Protein 4BOE (pdb70)

GO terms:
  GO:0005576 extracellular region (C, EXP)

Structure (mmCIF, N/CA/C/O backbone):
data_4BOE
#
_entry.id   4BOE
#
_cell.length_a   84.330
_cell.length_b   84.330
_cell.length_c   90.520
_cell.angle_alpha   90.00
_cell.angle_beta   90.00
_cell.angle_gamma   90.00
#
_symmetry.space_group_name_H-M   'P 41 21 2'
#
loop_
_entity.id
_entity.type
_entity.pdbx_description
1 polymer JAPANIN
2 branched alpha-D-mannopyranose-(1-4)-2-acetamido-2-deoxy-beta-D-glucopyranose-(1-4)-[alpha-L-fucopyranose-(1-6)]2-acetamido-2-deoxy-beta-D-glucopyranose
3 non-polymer CHOLESTEROL
4 non-polymer (4S)-2-METHYL-2,4-PENTANEDIOL
5 non-polymer IMIDAZOLE
6 non-polymer 2-acetamido-2-deoxy-beta-D-glucopyranose
7 water water
#
loop_
_atom_site.group_PDB
_atom_site.id
_atom_site.type_symbol
_atom_site.label_atom_id
_atom_site.label_alt_id
_atom_site.label_comp_id
_atom_site.label_asym_id
_atom_site.label_entity_id
_atom_site.label_seq_id
_atom_site.pdbx_PDB_ins_code
_atom_site.Cartn_x
_atom_site.Cartn_y
_atom_site.Cartn_z
_atom_site.occupancy
_atom_site.B_iso_or_equiv
_atom_site.auth_seq_id
_atom_site.auth_comp_id
_atom_site.auth_asym_id
_atom_site.auth_atom_id
_atom_site.pdbx_PDB_model_num
ATOM 1 N N . THR A 1 1 ? 10.334 23.995 -12.638 1.00 44.81 1 THR A N 1
ATOM 2 C CA . THR A 1 1 ? 10.963 23.678 -11.355 1.00 45.34 1 THR A CA 1
ATOM 3 C C . THR A 1 1 ? 10.248 24.395 -10.179 1.00 45.35 1 THR A C 1
ATOM 4 O O . THR A 1 1 ? 9.526 25.369 -10.410 1.00 41.40 1 THR A O 1
ATOM 17 N N . PRO A 1 2 ? 10.455 23.929 -8.925 1.00 42.86 2 PRO A N 1
ATOM 18 C CA . PRO A 1 2 ? 9.841 24.572 -7.754 1.00 42.99 2 PRO A CA 1
ATOM 19 C C . PRO A 1 2 ? 10.173 26.036 -7.613 1.00 46.40 2 PRO A C 1
ATOM 20 O O . PRO A 1 2 ? 11.220 26.504 -8.080 1.00 44.63 2 PRO A O 1
ATOM 31 N N . SER A 1 3 ? 9.263 26.767 -6.971 1.00 43.96 3 SER A N 1
ATOM 32 C CA . SER A 1 3 ? 9.425 28.210 -6.762 1.00 43.84 3 SER A CA 1
ATOM 33 C C . SER A 1 3 ? 10.244 28.450 -5.451 1.00 46.46 3 SER A C 1
ATOM 34 O O . SER A 1 3 ? 9.975 27.775 -4.466 1.00 44.70 3 SER A O 1
ATOM 42 N N . MET A 1 4 ? 11.266 29.364 -5.472 1.00 42.39 4 MET A N 1
ATOM 43 C CA . MET A 1 4 ? 12.125 29.647 -4.306 1.00 41.12 4 MET A CA 1
ATOM 44 C C . MET A 1 4 ? 11.303 30.387 -3.214 1.00 41.69 4 MET A C 1
ATOM 45 O O . MET A 1 4 ? 10.859 31.508 -3.451 1.00 42.50 4 MET A O 1
ATOM 59 N N . PRO A 1 5 ? 11.080 29.764 -2.032 1.00 34.97 5 PRO A N 1
ATOM 60 C CA . PRO A 1 5 ? 10.203 30.356 -1.010 1.00 34.25 5 PRO A CA 1
ATOM 61 C C . PRO A 1 5 ? 10.563 31.753 -0.428 1.00 35.43 5 PRO A C 1
ATOM 62 O O . PRO A 1 5 ? 9.635 32.501 -0.057 1.00 33.48 5 PRO A O 1
ATOM 73 N N . ALA A 1 6 ? 11.867 32.063 -0.295 1.00 29.94 6 ALA A N 1
ATOM 74 C CA . ALA A 1 6 ? 12.354 33.335 0.249 1.00 29.74 6 ALA A CA 1
ATOM 75 C C . ALA A 1 6 ? 11.832 34.573 -0.487 1.00 34.92 6 ALA A C 1
ATOM 76 O O . ALA A 1 6 ? 11.514 35.577 0.149 1.00 32.97 6 ALA A O 1
ATOM 83 N N . ILE A 1 7 ? 11.698 34.487 -1.825 1.00 32.24 7 ILE A N 1
ATOM 84 C CA . ILE A 1 7 ? 11.207 35.596 -2.673 1.00 31.58 7 ILE A CA 1
ATOM 85 C C . ILE A 1 7 ? 9.771 35.392 -3.132 1.00 36.95 7 ILE A C 1
ATOM 86 O O . ILE A 1 7 ? 9.254 36.181 -3.920 1.00 39.62 7 ILE A O 1
ATOM 102 N N . ASN A 1 8 ? 9.093 34.408 -2.546 1.00 32.67 8 ASN A N 1
ATOM 103 C CA . ASN A 1 8 ? 7.724 34.077 -2.819 1.00 31.97 8 ASN A CA 1
ATOM 104 C C . ASN A 1 8 ? 6.839 34.722 -1.755 1.00 35.39 8 ASN A C 1
ATOM 105 O O . ASN A 1 8 ? 7.333 35.235 -0.745 1.00 34.64 8 ASN A O 1
ATOM 116 N N . THR A 1 9 ? 5.536 34.707 -2.000 1.00 32.21 9 THR A N 1
ATOM 117 C CA . THR A 1 9 ? 4.535 35.415 -1.207 1.00 31.49 9 THR A CA 1
ATOM 118 C C . THR A 1 9 ? 3.907 34.646 -0.060 1.00 33.57 9 THR A C 1
ATOM 119 O O . THR A 1 9 ? 3.079 35.217 0.663 1.00 32.85 9 THR A O 1
ATOM 130 N N . GLN A 1 10 ? 4.308 33.404 0.169 1.00 31.14 10 GLN A N 1
ATOM 131 C CA . GLN A 1 10 ? 3.767 32.642 1.307 1.00 30.74 10 GLN A CA 1
ATOM 132 C C . GLN A 1 10 ? 4.571 32.911 2.574 1.00 32.08 10 GLN A C 1
ATOM 133 O O . GLN A 1 10 ? 5.774 33.129 2.521 1.00 30.88 10 GLN A O 1
ATOM 147 N N . THR A 1 11 ? 3.897 32.890 3.710 1.00 28.81 11 THR A N 1
ATOM 148 C CA . THR A 1 11 ? 4.533 33.076 5.010 1.00 28.21 11 THR A CA 1
ATOM 149 C C . THR A 1 11 ? 5.385 31.861 5.316 1.00 31.21 11 THR A C 1
ATOM 150 O O . THR A 1 11 ? 4.950 30.740 5.063 1.00 30.29 11 THR A O 1
ATOM 161 N N . LEU A 1 12 ? 6.583 32.083 5.874 1.00 28.60 12 LEU A N 1
ATOM 162 C CA . LEU A 1 12 ? 7.500 31.016 6.259 1.00 27.96 12 LEU A CA 1
ATOM 163 C C . LEU A 1 12 ? 7.641 30.986 7.771 1.00 31.02 12 LEU A C 1
ATOM 164 O O . LEU A 1 12 ? 7.764 32.025 8.391 1.00 30.77 12 LEU A O 1
ATOM 180 N N . TYR A 1 13 ? 7.675 29.784 8.348 1.00 27.47 13 TYR A N 1
ATOM 181 C CA . TYR A 1 13 ? 7.765 29.549 9.772 1.00 26.62 13 TYR A CA 1
ATOM 182 C C . TYR A 1 13 ? 9.037 28.817 10.100 1.00 30.03 13 TYR A C 1
ATOM 183 O O . TYR A 1 13 ? 9.360 27.832 9.433 1.00 26.58 13 TYR A O 1
ATOM 201 N N . LEU A 1 14 ? 9.726 29.261 11.178 1.00 27.49 14 LEU A N 1
ATOM 202 C CA . LEU A 1 14 ? 10.954 28.627 11.635 1.00 27.64 14 LEU A CA 1
ATOM 203 C C . LEU A 1 14 ? 10.602 27.286 12.271 1.00 28.60 14 LEU A C 1
ATOM 204 O O . LEU A 1 14 ? 9.809 27.226 13.205 1.00 26.86 14 LEU A O 1
ATOM 220 N N . ALA A 1 15 ? 11.079 26.211 11.672 1.00 26.15 15 ALA A N 1
ATOM 221 C CA . ALA A 1 15 ? 10.761 24.852 12.134 1.00 26.85 15 ALA A CA 1
ATOM 222 C C . ALA A 1 15 ? 11.942 24.193 12.838 1.00 30.07 15 ALA A C 1
ATOM 223 O O . ALA A 1 15 ? 11.759 23.219 13.548 1.00 30.19 15 ALA A O 1
ATOM 230 N N . GLY A 1 16 ? 13.149 24.695 12.640 1.00 29.36 16 GLY A N 1
ATOM 231 C CA . GLY A 1 16 ? 14.318 24.089 13.255 1.00 29.30 16 GLY A CA 1
ATOM 232 C C . GLY A 1 16 ? 15.507 25.000 13.105 1.00 31.52 16 GLY A C 1
ATOM 233 O O . GLY A 1 16 ? 15.538 25.787 12.176 1.00 29.43 16 GLY A O 1
ATOM 237 N N . HIS A 1 17 ? 16.474 24.902 14.026 1.00 28.22 17 HIS A N 1
ATOM 238 C CA . HIS A 1 17 ? 17.705 25.675 13.969 1.00 28.99 17 HIS A CA 1
ATOM 239 C C . HIS A 1 17 ? 18.808 25.014 14.778 1.00 32.82 17 HIS A C 1
ATOM 240 O O . HIS A 1 17 ? 18.531 24.135 15.578 1.00 33.27 17 HIS A O 1
ATOM 254 N N . SER A 1 18 ? 20.044 25.461 14.589 1.00 29.76 18 SER A N 1
ATOM 255 C CA . SER A 1 18 ? 21.205 24.993 15.373 1.00 31.12 18 SER A CA 1
ATOM 256 C C . SER A 1 18 ? 21.104 25.619 16.772 1.00 36.41 18 SER A C 1
ATOM 257 O O . SER A 1 18 ? 20.736 26.789 16.858 1.00 34.60 18 SER A O 1
ATOM 265 N N . SER A 1 19 ? 21.350 24.847 17.849 1.00 35.72 19 SER A N 1
ATOM 266 C CA . SER A 1 19 ? 21.237 25.358 19.250 1.00 37.23 19 SER A CA 1
ATOM 267 C C . SER A 1 19 ? 21.967 26.662 19.521 1.00 40.64 19 SER A C 1
ATOM 268 O O . SER A 1 19 ? 21.466 27.490 20.259 1.00 39.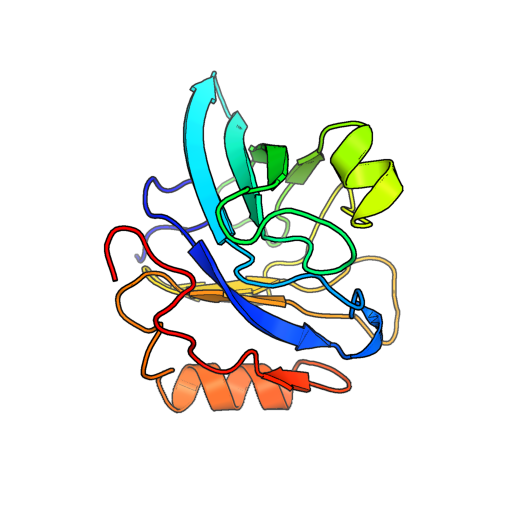78 19 SER A O 1
ATOM 276 N N . LYS A 1 20 ? 23.137 26.855 18.936 1.00 41.00 20 LYS A N 1
ATOM 277 C CA . LYS A 1 20 ? 23.939 28.075 19.131 1.00 41.72 20 LYS A CA 1
ATOM 278 C C . LYS A 1 20 ? 23.168 29.377 18.801 1.00 44.01 20 LYS A C 1
ATOM 279 O O . LYS A 1 20 ? 23.484 30.431 19.363 1.00 42.23 20 LYS A O 1
ATOM 298 N N . LEU A 1 21 ? 22.220 29.317 17.847 1.00 38.81 21 LEU A N 1
ATOM 299 C CA . LEU A 1 21 ? 21.425 30.482 17.459 1.00 38.32 21 LEU A CA 1
ATOM 300 C C . LEU A 1 21 ? 20.343 30.874 18.481 1.00 41.33 21 LEU A C 1
ATOM 301 O O . LEU A 1 21 ? 19.891 32.028 18.464 1.00 41.16 21 LEU A O 1
ATOM 317 N N . PHE A 1 22 ? 19.927 29.911 19.327 1.00 38.04 22 PHE A N 1
ATOM 318 C CA . PHE A 1 22 ? 18.856 30.005 20.303 1.00 39.98 22 PHE A CA 1
ATOM 319 C C . PHE A 1 22 ? 18.788 31.315 21.098 1.00 45.00 22 PHE A C 1
ATOM 320 O O . PHE A 1 22 ? 19.764 31.689 21.725 1.00 44.84 22 PHE A O 1
ATOM 337 N N . GLU A 1 23 ? 17.624 31.988 21.057 1.00 41.61 23 GLU A N 1
ATOM 338 C CA . GLU A 1 23 ? 17.322 33.213 21.811 1.00 41.13 23 GLU A CA 1
ATOM 339 C C . GLU A 1 23 ? 16.241 32.854 22.815 1.00 43.14 23 GLU A C 1
ATOM 340 O O . GLU A 1 23 ? 15.135 32.456 22.432 1.00 40.68 23 GLU A O 1
ATOM 352 N N . ARG A 1 24 ? 16.562 32.995 24.101 1.00 42.92 24 ARG A N 1
ATOM 353 C CA . ARG A 1 24 ? 15.639 32.682 25.201 1.00 43.11 24 ARG A CA 1
ATOM 354 C C . ARG A 1 24 ? 14.454 33.654 25.130 1.00 41.83 24 ARG A C 1
ATOM 355 O O . ARG A 1 24 ? 14.646 34.814 24.812 1.00 39.28 24 ARG A O 1
ATOM 376 N N . ASN A 1 25 ? 13.250 33.147 25.329 1.00 39.21 25 ASN A N 1
ATOM 377 C CA . ASN A 1 25 ? 12.005 33.929 25.336 1.00 40.39 25 ASN A CA 1
ATOM 378 C C . ASN A 1 25 ? 11.518 34.366 23.954 1.00 41.80 25 ASN A C 1
ATOM 379 O O . ASN A 1 25 ? 10.561 35.124 23.893 1.00 40.97 25 ASN A O 1
ATOM 390 N N . VAL A 1 26 ? 12.099 33.848 22.866 1.00 36.45 26 VAL A N 1
ATOM 391 C CA . VAL A 1 26 ? 11.664 34.181 21.513 1.00 35.52 26 VAL A CA 1
ATOM 392 C C . VAL A 1 26 ? 10.874 33.000 20.955 1.00 40.27 26 VAL A C 1
ATOM 393 O O . VAL A 1 26 ? 11.368 31.882 20.941 1.00 41.27 26 VAL A O 1
ATOM 406 N N . GLY A 1 27 ? 9.636 33.229 20.558 1.00 36.00 27 GLY A N 1
ATOM 407 C CA . GLY A 1 27 ? 8.802 32.152 20.006 1.00 35.55 27 GLY A CA 1
ATOM 408 C C . GLY A 1 27 ? 8.015 32.632 18.826 1.00 36.39 27 GLY A C 1
ATOM 409 O O . GLY A 1 27 ? 8.111 33.796 18.470 1.00 34.88 27 GLY A O 1
ATOM 413 N N . CYS A 1 28 ? 7.236 31.734 18.220 1.00 35.79 28 CYS A N 1
ATOM 414 C CA . CYS A 1 28 ? 6.348 32.019 17.091 1.00 37.10 28 CYS A CA 1
ATOM 415 C C . CYS A 1 28 ? 7.088 32.754 15.936 1.00 35.66 28 CYS A C 1
ATOM 416 O O . CYS A 1 28 ? 6.504 33.647 15.335 1.00 35.19 28 CYS A O 1
ATOM 423 N N . VAL A 1 29 ? 8.363 32.378 15.637 1.00 30.51 29 VAL A N 1
ATOM 424 C CA . VAL A 1 29 ? 9.199 33.046 14.614 1.00 29.28 29 VAL A CA 1
ATOM 425 C C . VAL A 1 29 ? 8.699 32.714 13.225 1.00 31.86 29 VAL A C 1
ATOM 426 O O . VAL A 1 29 ? 8.520 31.538 12.872 1.00 31.41 29 VAL A O 1
ATOM 439 N N . LYS A 1 30 ? 8.409 33.751 12.463 1.00 29.26 30 LYS A N 1
ATOM 440 C CA . LYS A 1 30 ? 7.892 33.617 11.108 1.00 29.70 30 LYS A CA 1
ATOM 441 C C . LYS A 1 30 ? 8.210 34.854 10.277 1.00 32.58 30 LYS A C 1
ATOM 442 O O . LYS A 1 30 ? 8.573 35.897 10.806 1.00 31.71 30 LYS A O 1
ATOM 461 N N . THR A 1 31 ? 8.078 34.733 8.974 1.00 29.18 31 THR A N 1
ATOM 462 C CA . THR A 1 31 ? 8.332 35.855 8.082 1.00 29.72 31 THR A CA 1
ATOM 463 C C . THR A 1 31 ? 7.210 35.971 7.042 1.00 32.15 31 THR A C 1
ATOM 464 O O . THR A 1 31 ? 6.902 34.991 6.368 1.00 30.25 31 THR A O 1
ATOM 475 N N . ARG A 1 32 ? 6.603 37.174 6.919 1.00 29.44 32 ARG A N 1
ATOM 476 C CA . ARG A 1 32 ? 5.567 37.439 5.927 1.00 28.82 32 ARG A CA 1
ATOM 477 C C . ARG A 1 32 ? 6.137 38.294 4.819 1.00 33.57 32 ARG A C 1
ATOM 478 O O . ARG A 1 32 ? 6.951 39.184 5.058 1.00 35.22 32 ARG A O 1
ATOM 499 N N . TYR A 1 33 ? 5.634 38.075 3.614 1.00 29.75 33 TYR A N 1
ATOM 500 C CA . TYR A 1 33 ? 5.984 38.839 2.438 1.00 29.78 33 TYR A CA 1
ATOM 501 C C . TYR A 1 33 ? 5.270 40.185 2.550 1.00 33.13 33 TYR A C 1
ATOM 502 O O . TYR A 1 33 ? 4.070 40.213 2.855 1.00 31.43 33 TYR A O 1
ATOM 520 N N . LEU A 1 34 ? 5.967 41.275 2.255 1.00 31.12 34 LEU A N 1
ATOM 521 C CA . LEU A 1 34 ? 5.334 42.615 2.285 1.00 32.02 34 LEU A CA 1
ATOM 522 C C . LEU A 1 34 ? 5.253 43.193 0.885 1.00 35.38 34 LEU A C 1
ATOM 523 O O . LEU A 1 34 ? 4.180 43.524 0.423 1.00 34.71 34 LEU A O 1
ATOM 539 N N . ASN A 1 35 ? 6.362 43.278 0.190 1.00 33.85 35 ASN A N 1
ATOM 540 C CA . ASN A 1 35 ? 6.319 43.823 -1.165 1.00 34.01 35 ASN A CA 1
ATOM 541 C C . ASN A 1 35 ? 7.590 43.516 -1.886 1.00 39.05 35 ASN A C 1
ATOM 542 O O . ASN A 1 35 ? 8.476 42.861 -1.337 1.00 39.58 35 ASN A O 1
ATOM 552 N N . GLN A 1 36 ? 7.692 43.989 -3.108 1.00 37.95 36 GLN A N 1
ATOM 553 C CA . GLN A 1 36 ? 8.886 43.853 -3.911 1.00 39.70 36 GLN A CA 1
ATOM 554 C C . GLN A 1 36 ? 9.164 45.139 -4.669 1.00 46.53 36 GLN A C 1
ATOM 555 O O . GLN A 1 36 ? 8.246 45.715 -5.229 1.00 45.46 36 GLN A O 1
ATOM 569 N N . THR A 1 37 ? 10.439 45.543 -4.725 1.00 47.54 37 THR A N 1
ATOM 570 C CA . THR A 1 37 ? 10.911 46.682 -5.512 1.00 49.09 37 THR A CA 1
ATOM 571 C C . THR A 1 37 ? 12.167 46.219 -6.218 1.00 51.21 37 THR A C 1
ATOM 572 O O . THR A 1 37 ? 13.176 45.962 -5.568 1.00 46.72 37 THR A O 1
ATOM 583 N N . GLY A 1 38 ? 12.082 46.062 -7.541 1.00 51.20 38 GLY A N 1
ATOM 584 C CA . GLY A 1 38 ? 13.205 45.618 -8.358 1.00 51.32 38 GLY A CA 1
ATOM 585 C C . GLY A 1 38 ? 13.541 44.176 -8.017 1.00 53.02 38 GLY A C 1
ATOM 586 O O . GLY A 1 38 ? 12.649 43.322 -8.028 1.00 52.72 38 GLY A O 1
ATOM 590 N N . ASP A 1 39 ? 14.808 43.923 -7.655 1.00 48.92 39 ASP A N 1
ATOM 591 C CA . ASP A 1 39 ? 15.263 42.576 -7.284 1.00 49.69 39 ASP A CA 1
ATOM 592 C C . ASP A 1 39 ? 15.112 42.275 -5.784 1.00 48.89 39 ASP A C 1
ATOM 593 O O . ASP A 1 39 ? 15.377 41.148 -5.385 1.00 48.83 39 ASP A O 1
ATOM 602 N N . TRP A 1 40 ? 14.670 43.250 -4.963 1.00 41.24 40 TRP A N 1
ATOM 603 C CA . TRP A 1 40 ? 14.557 43.071 -3.527 1.00 38.69 40 TRP A CA 1
ATOM 604 C C . TRP A 1 40 ? 13.156 42.834 -3.060 1.00 41.00 40 TRP A C 1
ATOM 605 O O . TRP A 1 40 ? 12.269 43.627 -3.354 1.00 43.04 40 TRP A O 1
ATOM 626 N N . VAL A 1 41 ? 12.959 41.771 -2.275 1.00 35.76 41 VAL A N 1
ATOM 627 C CA . VAL A 1 41 ? 11.668 41.472 -1.659 1.00 3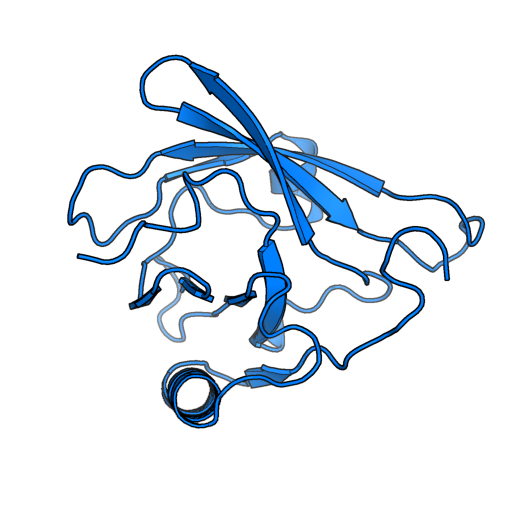3.90 41 VAL A CA 1
ATOM 628 C C . VAL A 1 41 ? 11.742 41.967 -0.222 1.00 35.97 41 VAL A C 1
ATOM 629 O O . VAL A 1 41 ? 12.708 41.672 0.472 1.00 35.74 41 VAL A O 1
ATOM 642 N N . THR A 1 42 ? 10.697 42.642 0.248 1.00 31.61 42 THR A N 1
ATOM 643 C CA . THR A 1 42 ? 10.656 43.098 1.631 1.00 30.73 42 THR A CA 1
ATOM 644 C C . THR A 1 42 ? 9.777 42.134 2.360 1.00 33.34 42 THR A C 1
ATOM 645 O O . THR A 1 42 ? 8.677 41.820 1.908 1.00 32.48 42 THR A O 1
ATOM 656 N N . ARG A 1 43 ? 10.276 41.646 3.488 1.00 29.51 43 ARG A N 1
ATOM 657 C CA . ARG A 1 43 ? 9.518 40.750 4.332 1.00 30.35 43 ARG A CA 1
ATOM 658 C C . ARG A 1 43 ? 9.575 41.287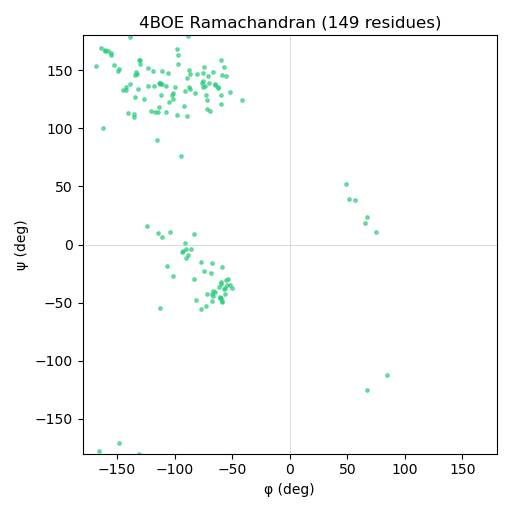 5.775 1.00 33.59 43 ARG A C 1
ATOM 659 O O . ARG A 1 43 ? 10.495 42.015 6.149 1.00 32.44 43 ARG A O 1
ATOM 680 N N . SER A 1 44 ? 8.631 40.878 6.575 1.00 30.66 44 SER A N 1
ATOM 681 C CA . SER A 1 44 ? 8.652 41.167 8.005 1.00 31.48 44 SER A CA 1
ATOM 682 C C . SER A 1 44 ? 9.222 39.965 8.754 1.00 34.78 44 SER A C 1
ATOM 683 O O . SER A 1 44 ? 9.188 38.855 8.244 1.00 33.59 44 SER A O 1
ATOM 691 N N . LEU A 1 45 ? 9.775 40.199 9.941 1.00 31.91 45 LEU A N 1
ATOM 692 C CA . LEU A 1 45 ? 10.208 39.173 10.858 1.00 31.19 45 LEU A CA 1
ATOM 693 C C . LEU A 1 45 ? 9.279 39.352 12.051 1.00 33.85 45 LEU A C 1
ATOM 694 O O . LEU A 1 45 ? 9.270 40.409 12.653 1.00 34.44 45 LEU A O 1
ATOM 710 N N . ILE A 1 46 ? 8.428 38.370 12.312 1.00 30.35 46 ILE A N 1
ATOM 711 C CA . ILE A 1 46 ? 7.420 38.389 13.354 1.00 30.60 46 ILE A CA 1
ATOM 712 C C . ILE A 1 46 ? 7.789 37.352 14.422 1.00 35.12 46 ILE A C 1
ATOM 713 O O . ILE A 1 46 ? 8.202 36.243 14.102 1.00 33.49 46 ILE A O 1
ATOM 729 N N . TYR A 1 47 ? 7.605 37.708 15.684 1.00 32.76 47 TYR A N 1
ATOM 730 C CA . TYR A 1 47 ? 7.865 36.788 16.804 1.00 32.41 47 TYR A CA 1
ATOM 731 C C . TYR A 1 47 ? 7.211 37.292 18.055 1.00 34.34 47 TYR A C 1
ATOM 732 O O . TYR A 1 47 ? 6.699 38.402 18.077 1.00 32.35 47 TYR A O 1
ATOM 750 N N . VAL A 1 48 ? 7.182 36.469 19.066 1.00 33.98 48 VAL A N 1
ATOM 751 C CA . VAL A 1 48 ? 6.724 36.878 20.384 1.00 36.00 48 VAL A CA 1
ATOM 752 C C . VAL A 1 48 ? 7.929 36.846 21.344 1.00 38.55 48 VAL A C 1
ATOM 753 O O . VAL A 1 48 ? 8.775 35.968 21.264 1.00 38.26 48 VAL A O 1
ATOM 766 N N . PHE A 1 49 ? 8.030 37.849 22.197 1.00 35.22 49 PHE A N 1
ATOM 767 C CA . PHE A 1 49 ? 9.011 37.896 23.270 1.00 34.89 49 PHE A CA 1
ATOM 768 C C . PHE A 1 49 ? 8.155 37.664 24.514 1.00 40.84 49 PHE A C 1
ATOM 769 O O . PHE A 1 49 ? 7.220 38.413 24.758 1.00 41.81 49 PHE A O 1
ATOM 786 N N . THR A 1 50 ? 8.359 36.558 25.189 1.00 38.61 50 THR A N 1
ATOM 787 C CA . THR A 1 50 ? 7.495 36.156 26.278 1.00 40.07 50 THR A CA 1
ATOM 788 C C . THR A 1 50 ? 7.852 36.688 27.661 1.00 45.20 50 THR A C 1
ATOM 789 O O . THR A 1 50 ? 7.025 36.559 28.548 1.00 47.58 50 THR A O 1
ATOM 800 N N . PHE A 1 51 ? 8.995 37.318 27.852 1.00 39.15 51 PHE A N 1
ATOM 801 C CA . PHE A 1 51 ? 9.348 37.791 29.181 1.00 39.08 51 PHE A CA 1
ATOM 802 C C . PHE A 1 51 ? 8.903 39.241 29.439 1.00 41.54 51 PHE A C 1
ATOM 803 O O . PHE A 1 51 ? 9.343 40.160 28.745 1.00 39.00 51 PHE A O 1
ATOM 820 N N . ASP A 1 52 ? 8.038 39.419 30.460 1.00 37.50 52 ASP A N 1
ATOM 821 C CA . ASP A 1 52 ? 7.537 40.709 30.940 1.00 35.74 52 ASP A CA 1
ATOM 822 C C . ASP A 1 52 ? 6.838 41.538 29.851 1.00 39.35 52 ASP A C 1
ATOM 823 O O . ASP A 1 52 ? 6.947 42.759 29.777 1.00 37.12 52 ASP A O 1
ATOM 832 N N . THR A 1 53 ? 6.103 40.849 29.009 1.00 38.53 53 THR A N 1
ATOM 833 C CA . THR A 1 53 ? 5.398 41.438 27.876 1.00 38.97 53 THR A CA 1
ATOM 834 C C . THR A 1 53 ? 3.996 40.858 27.890 1.00 42.92 53 THR A C 1
ATOM 835 O O . THR A 1 53 ? 3.815 39.714 28.287 1.00 43.32 53 THR A O 1
ATOM 846 N N . GLU A 1 54 ? 3.008 41.646 27.489 1.00 40.36 54 GLU A N 1
ATOM 847 C CA . GLU A 1 54 ? 1.619 41.197 27.456 1.00 40.70 54 GLU A CA 1
ATOM 848 C C . GLU A 1 54 ? 1.448 40.058 26.424 1.00 45.34 54 GLU A C 1
ATOM 849 O O . GLU A 1 54 ? 2.062 40.102 25.362 1.00 43.78 54 GLU A O 1
ATOM 861 N N . PRO A 1 55 ? 0.678 39.018 26.769 1.00 44.51 55 PRO A N 1
ATOM 862 C CA . PRO A 1 55 ? 0.546 37.803 25.947 1.00 44.43 55 PRO A CA 1
ATOM 863 C C . PRO A 1 55 ? 0.018 37.967 24.505 1.00 47.70 55 PRO A C 1
ATOM 864 O O . PRO A 1 55 ? 0.280 37.088 23.691 1.00 48.55 55 PRO A O 1
ATOM 875 N N . TRP A 1 56 ? -0.657 39.077 24.180 1.00 43.45 56 TRP A N 1
ATOM 876 C CA . TRP A 1 56 ? -1.216 39.346 22.847 1.00 42.74 56 TRP A CA 1
ATOM 877 C C . TRP A 1 56 ? -0.292 40.138 21.924 1.00 45.23 56 TRP A C 1
ATOM 878 O O . TRP A 1 56 ? -0.665 40.413 20.783 1.00 45.13 56 TRP A O 1
ATOM 899 N N . VAL A 1 57 ? 0.851 40.595 22.440 1.00 40.79 57 VAL A N 1
ATOM 900 C CA . VAL A 1 57 ? 1.756 41.475 21.713 1.00 38.25 57 VAL A CA 1
ATOM 901 C C . VAL A 1 57 ? 2.668 40.696 20.782 1.00 40.73 57 VAL A C 1
ATOM 902 O O . VAL A 1 57 ? 3.375 39.791 21.220 1.00 38.90 57 VAL A O 1
ATOM 915 N N . THR A 1 58 ? 2.746 41.134 19.529 1.00 39.52 58 THR A N 1
ATOM 916 C CA . THR A 1 58 ? 3.672 40.548 18.555 1.00 39.96 58 THR A CA 1
ATOM 917 C C . THR A 1 58 ? 4.816 41.557 18.320 1.00 39.54 58 THR A C 1
ATOM 918 O O . THR A 1 58 ? 4.568 42.745 18.160 1.00 39.09 58 THR A O 1
ATOM 929 N N . GLN A 1 59 ? 6.048 41.069 18.285 1.00 34.36 59 GLN A N 1
ATOM 930 C CA . GLN A 1 59 ? 7.232 41.865 17.973 1.00 34.15 59 GLN A CA 1
ATOM 931 C C . GLN A 1 59 ? 7.383 41.796 16.460 1.00 39.24 59 GLN A C 1
ATOM 932 O O . GLN A 1 59 ? 7.126 40.732 15.879 1.00 38.50 59 GLN A O 1
ATOM 946 N N . ALA A 1 60 ? 7.813 42.886 15.826 1.00 34.41 60 ALA A N 1
ATOM 947 C CA . ALA A 1 60 ? 7.951 42.914 14.382 1.00 35.20 60 ALA A CA 1
ATOM 948 C C . ALA A 1 60 ? 9.162 43.686 13.914 1.00 41.09 60 ALA A C 1
ATOM 949 O O . ALA A 1 60 ? 9.438 44.773 14.383 1.00 41.58 60 ALA A O 1
ATOM 956 N N . GLY A 1 61 ? 9.866 43.109 12.956 1.00 37.13 61 GLY A N 1
ATOM 957 C CA . GLY A 1 61 ? 11.033 43.677 12.343 1.00 35.48 61 GLY A CA 1
ATOM 958 C C . GLY A 1 61 ? 10.836 43.556 10.859 1.00 37.96 61 GLY A C 1
ATOM 959 O O . GLY A 1 61 ? 9.808 43.056 10.405 1.00 36.71 61 GLY A O 1
ATOM 963 N N . ALA A 1 62 ? 11.802 44.019 10.112 1.00 35.50 62 ALA A N 1
ATOM 964 C CA . ALA A 1 62 ? 11.757 43.975 8.669 1.00 35.09 62 ALA A CA 1
ATOM 965 C C . ALA A 1 62 ? 13.117 43.823 8.080 1.00 35.70 62 ALA A C 1
ATOM 966 O O . ALA A 1 62 ? 14.129 44.179 8.691 1.00 33.80 62 ALA A O 1
ATOM 973 N N . PHE A 1 63 ? 13.125 43.191 6.906 1.00 30.46 63 PHE A N 1
ATOM 974 C CA . PHE A 1 63 ? 14.341 42.933 6.166 1.00 29.03 63 PHE A CA 1
ATOM 975 C C . PHE A 1 63 ? 14.024 42.782 4.685 1.00 32.47 63 PHE A C 1
ATOM 976 O O . PHE A 1 63 ? 12.881 42.597 4.291 1.00 31.87 63 PHE A O 1
ATOM 993 N N . GLN A 1 64 ? 15.031 42.885 3.874 1.00 31.38 64 GLN A N 1
ATOM 994 C CA . GLN A 1 64 ? 14.877 42.670 2.457 1.00 32.28 64 GLN A CA 1
ATOM 995 C C . GLN A 1 64 ? 15.770 41.487 2.029 1.00 35.40 64 GLN A C 1
ATOM 996 O O . GLN A 1 64 ? 16.818 41.263 2.620 1.00 31.93 64 GLN A O 1
ATOM 1010 N N . VAL A 1 65 ? 15.334 40.752 1.005 1.00 33.56 65 VAL A N 1
ATOM 1011 C CA . VAL A 1 65 ? 16.073 39.620 0.454 1.00 34.64 65 VAL A CA 1
ATOM 1012 C C . VAL A 1 65 ? 16.149 39.679 -1.061 1.00 38.31 65 VAL A C 1
ATOM 1013 O O . VAL A 1 65 ? 15.206 40.084 -1.740 1.00 38.45 65 VAL A O 1
ATOM 1026 N N . LYS A 1 66 ? 17.253 39.197 -1.578 1.00 35.17 66 LYS A N 1
ATOM 1027 C CA . LYS A 1 66 ? 17.512 39.102 -3.003 1.00 34.77 66 LYS A CA 1
ATOM 1028 C C . LYS A 1 66 ? 18.017 37.697 -3.316 1.00 36.82 66 LYS A C 1
ATOM 1029 O O . LYS A 1 66 ? 18.933 37.227 -2.655 1.00 35.29 66 LYS A O 1
ATOM 1048 N N . TRP A 1 67 ? 17.473 37.066 -4.368 1.00 35.48 67 TRP A N 1
ATOM 1049 C CA . TRP A 1 67 ? 17.980 35.788 -4.868 1.00 35.89 67 TRP A CA 1
ATOM 1050 C C . TRP A 1 67 ? 18.087 35.801 -6.396 1.00 39.30 67 TRP A C 1
ATOM 1051 O O . TRP A 1 67 ? 17.075 35.870 -7.077 1.00 38.52 67 TRP A O 1
ATOM 1072 N N . GLU A 1 68 ? 19.314 35.755 -6.915 1.00 38.65 68 GLU A N 1
ATOM 1073 C CA . GLU A 1 68 ? 19.568 35.628 -8.365 1.00 40.19 68 GLU A CA 1
ATOM 1074 C C . GLU A 1 68 ? 19.290 34.138 -8.728 1.00 43.09 68 GLU A C 1
ATOM 1075 O O . GLU A 1 68 ? 19.694 33.266 -7.960 1.00 40.16 68 GLU A O 1
ATOM 1087 N N . PRO A 1 69 ? 18.634 33.845 -9.866 1.00 41.78 69 PRO A N 1
ATOM 1088 C CA . PRO A 1 69 ? 18.344 32.440 -10.236 1.00 41.13 69 PRO A CA 1
ATOM 1089 C C . PRO A 1 69 ? 19.550 31.516 -10.224 1.00 39.53 69 PRO A C 1
ATOM 1090 O O . PRO A 1 69 ? 20.658 31.874 -10.670 1.00 36.47 69 PRO A O 1
ATOM 1101 N N . TYR A 1 70 ? 19.355 30.360 -9.555 1.00 35.91 70 TYR A N 1
ATOM 1102 C CA . TYR A 1 70 ? 20.367 29.325 -9.351 1.00 33.93 70 TYR A CA 1
ATOM 1103 C C . TYR A 1 70 ? 21.529 29.774 -8.500 1.00 38.60 70 TYR A C 1
ATOM 1104 O O . TYR A 1 70 ? 22.553 29.099 -8.479 1.00 39.67 70 TYR A O 1
ATOM 1122 N N . SER A 1 71 ? 21.382 30.856 -7.715 1.00 34.93 71 SER A N 1
ATOM 1123 C CA . SER A 1 71 ? 22.502 31.236 -6.848 1.00 33.29 71 SER A CA 1
ATOM 1124 C C . SER A 1 71 ? 22.484 30.372 -5.598 1.00 36.50 71 SER A C 1
ATOM 1125 O O . SER A 1 71 ? 21.407 30.013 -5.121 1.00 35.72 71 SER A O 1
ATOM 1133 N N . PRO A 1 72 ? 23.653 30.052 -5.054 1.00 34.68 72 PRO A N 1
ATOM 1134 C CA . PRO A 1 72 ? 23.698 29.298 -3.807 1.00 36.04 72 PRO A CA 1
ATOM 1135 C C . PRO A 1 72 ? 23.598 30.240 -2.626 1.00 40.21 72 PRO A C 1
ATOM 1136 O O . PRO A 1 72 ? 23.558 29.766 -1.510 1.00 39.04 72 PRO A O 1
ATOM 1147 N N . LEU A 1 73 ? 23.565 31.567 -2.862 1.00 38.58 73 LEU A N 1
ATOM 1148 C CA . LEU A 1 73 ? 23.460 32.559 -1.812 1.00 38.76 73 LEU A CA 1
ATOM 1149 C C . LEU A 1 73 ? 22.145 33.293 -1.799 1.00 38.58 73 LEU A C 1
ATOM 1150 O O . LEU A 1 73 ? 21.657 33.736 -2.836 1.00 37.44 73 LEU A O 1
ATOM 1166 N N . LEU A 1 74 ? 21.614 33.490 -0.605 1.00 33.68 74 LEU A N 1
ATOM 1167 C CA . LEU A 1 74 ? 20.482 34.373 -0.360 1.00 32.65 74 LEU A CA 1
ATOM 1168 C C . LEU A 1 74 ? 21.099 35.668 0.214 1.00 34.73 74 LEU A C 1
ATOM 1169 O O . LEU A 1 74 ? 21.802 35.615 1.221 1.00 32.43 74 LEU A O 1
ATOM 1185 N N . ARG A 1 75 ? 20.816 36.811 -0.398 1.00 34.21 75 ARG A N 1
ATOM 1186 C CA . ARG A 1 75 ? 21.320 38.116 0.091 1.00 35.63 75 ARG A CA 1
ATOM 1187 C C . ARG A 1 75 ? 20.273 38.695 1.056 1.00 34.34 75 ARG A C 1
ATOM 1188 O O . ARG A 1 75 ? 19.108 38.698 0.724 1.00 31.11 75 ARG A O 1
ATOM 1209 N N . VAL A 1 76 ? 20.688 39.168 2.229 1.00 32.07 76 VAL A N 1
ATOM 1210 C CA . VAL A 1 76 ? 19.759 39.698 3.241 1.00 32.40 76 VAL A CA 1
ATOM 1211 C C . VAL A 1 76 ? 20.200 41.105 3.639 1.00 36.97 76 VAL A C 1
ATOM 1212 O O . VAL A 1 76 ? 21.355 41.273 3.967 1.00 37.08 76 VAL A O 1
ATOM 1225 N N . LYS A 1 77 ? 19.305 42.117 3.541 1.00 33.47 77 LYS A N 1
ATOM 1226 C CA . LYS A 1 77 ? 19.562 43.486 4.026 1.00 33.43 77 LYS A CA 1
ATOM 1227 C C . LYS A 1 77 ? 18.557 43.681 5.158 1.00 34.82 77 LYS A C 1
ATOM 1228 O O . LYS A 1 77 ? 17.393 43.995 4.940 1.00 33.33 77 LYS A O 1
ATOM 1247 N N . ALA A 1 78 ? 18.976 43.330 6.339 1.00 33.81 78 ALA A N 1
ATOM 1248 C CA . ALA A 1 78 ? 18.138 43.394 7.515 1.00 34.50 78 ALA A CA 1
ATOM 1249 C C . ALA A 1 78 ? 18.201 44.768 8.168 1.00 40.37 78 ALA A C 1
ATOM 1250 O O . ALA A 1 78 ? 19.233 45.444 8.124 1.00 38.30 78 ALA A O 1
ATOM 1257 N N . SER A 1 79 ? 17.092 45.153 8.813 1.00 37.22 79 SER A N 1
ATOM 1258 C CA . SER A 1 79 ? 17.050 46.402 9.555 1.00 36.09 79 SER A CA 1
ATOM 1259 C C . SER A 1 79 ? 18.119 46.386 10.650 1.00 38.46 79 SER A C 1
ATOM 1260 O O . SER A 1 79 ? 18.623 45.339 11.081 1.00 35.21 79 SER A O 1
ATOM 1268 N N . ASP A 1 80 ? 18.469 47.564 11.091 1.00 37.78 80 ASP A N 1
ATOM 1269 C CA . ASP A 1 80 ? 19.449 47.727 12.159 1.00 37.09 80 ASP A CA 1
ATOM 1270 C C . ASP A 1 80 ? 19.021 46.947 13.418 1.00 39.82 80 ASP A C 1
ATOM 1271 O O . ASP A 1 80 ? 19.847 46.289 14.055 1.00 37.07 80 ASP A O 1
ATOM 1280 N N . TYR A 1 81 ? 17.727 47.012 13.758 1.00 37.61 81 TYR A N 1
ATOM 1281 C CA . TYR A 1 81 ? 17.188 46.294 14.915 1.00 37.49 81 TYR A CA 1
ATOM 1282 C C . TYR A 1 81 ? 17.412 44.778 14.786 1.00 40.75 81 TYR A C 1
ATOM 1283 O O . TYR A 1 81 ? 17.840 44.141 15.744 1.00 40.73 81 TYR A O 1
ATOM 1301 N N . VAL A 1 82 ? 17.057 44.203 13.616 1.00 37.38 82 VAL A N 1
ATOM 1302 C CA . VAL A 1 82 ? 17.180 42.764 13.343 1.00 36.71 82 VAL A CA 1
ATOM 1303 C C . VAL A 1 82 ? 18.656 42.336 13.302 1.00 38.93 82 VAL A C 1
ATOM 1304 O O . VAL A 1 82 ? 18.998 41.270 13.798 1.00 36.24 82 VAL A O 1
ATOM 1317 N N . ARG A 1 83 ? 19.527 43.167 12.714 1.00 37.90 83 ARG A N 1
ATOM 1318 C CA . ARG A 1 83 ? 20.970 42.892 12.696 1.00 38.90 83 ARG A CA 1
ATOM 1319 C C . ARG A 1 83 ? 21.579 42.987 14.106 1.00 46.30 83 ARG A C 1
ATOM 1320 O O . ARG A 1 83 ? 22.374 42.137 14.500 1.00 46.43 83 ARG A O 1
ATOM 1341 N N . ASP A 1 84 ? 21.174 44.005 14.868 1.00 44.61 84 ASP A N 1
ATOM 1342 C CA . ASP A 1 84 ? 21.669 44.234 16.227 1.00 44.96 84 ASP A CA 1
ATOM 1343 C C . ASP A 1 84 ? 21.208 43.129 17.225 1.00 47.56 84 ASP A C 1
ATOM 1344 O O . ASP A 1 84 ? 22.022 42.609 17.988 1.00 49.14 84 ASP A O 1
ATOM 1353 N N . ASN A 1 85 ? 19.927 42.793 17.228 1.00 41.57 85 ASN A N 1
ATOM 1354 C CA . ASN A 1 85 ? 19.356 41.880 18.235 1.00 41.56 85 ASN A CA 1
ATOM 1355 C C . ASN A 1 85 ? 19.103 40.404 17.845 1.00 46.26 85 ASN A C 1
ATOM 1356 O O . ASN A 1 85 ? 19.039 39.571 18.744 1.00 46.60 85 ASN A O 1
ATOM 1367 N N . LEU A 1 86 ? 18.878 40.082 16.564 1.00 41.93 86 LEU A N 1
ATOM 1368 C CA . LEU A 1 86 ? 18.564 38.713 16.161 1.00 41.17 86 LEU A CA 1
ATOM 1369 C C . LEU A 1 86 ? 19.674 38.069 15.352 1.00 46.41 86 LEU A C 1
ATOM 1370 O O . LEU A 1 86 ? 19.527 36.936 14.910 1.00 47.83 86 LEU A O 1
ATOM 1386 N N . GLY A 1 87 ? 20.818 38.753 15.234 1.00 43.46 87 GLY A N 1
ATOM 1387 C CA . GLY A 1 87 ? 22.019 38.239 14.600 1.00 42.30 87 GLY A CA 1
ATOM 1388 C C . GLY A 1 87 ? 21.921 38.012 13.101 1.00 43.05 87 GLY A C 1
ATOM 1389 O O . GLY A 1 87 ? 22.664 37.184 12.605 1.00 43.08 87 GLY A O 1
ATOM 1393 N N . ALA A 1 88 ? 21.017 38.701 12.382 1.00 38.15 88 ALA A N 1
ATOM 1394 C CA . ALA A 1 88 ? 20.911 38.488 10.932 1.00 38.09 88 ALA A CA 1
ATOM 1395 C C . ALA A 1 88 ? 22.222 38.864 10.203 1.00 42.41 88 ALA A C 1
ATOM 1396 O O . ALA A 1 88 ? 22.819 39.906 10.488 1.00 41.25 88 ALA A O 1
ATOM 1403 N N . LYS A 1 89 ? 22.659 37.987 9.277 1.00 39.27 89 LYS A N 1
ATOM 1404 C CA . LYS A 1 89 ? 23.872 38.148 8.471 1.00 38.08 89 LYS A CA 1
ATOM 1405 C C . LYS A 1 89 ? 23.505 38.726 7.101 1.00 40.21 89 LYS A C 1
ATOM 1406 O O . LYS A 1 89 ? 22.333 38.653 6.707 1.00 37.05 89 LYS A O 1
ATOM 1425 N N . PRO A 1 90 ? 24.502 39.262 6.353 1.00 37.38 90 PRO A N 1
ATOM 1426 C CA . PRO A 1 90 ? 24.196 39.785 5.020 1.00 37.18 90 PRO A CA 1
ATOM 1427 C C . PRO A 1 90 ? 24.011 38.714 3.939 1.00 38.07 90 PRO A C 1
ATOM 1428 O O . PRO A 1 90 ? 23.451 39.020 2.897 1.00 34.68 90 PRO A O 1
ATOM 1439 N N . ASP A 1 91 ? 24.422 37.468 4.192 1.00 37.59 91 ASP A N 1
ATOM 1440 C CA . ASP A 1 91 ? 24.269 36.377 3.227 1.00 39.21 91 ASP A CA 1
ATOM 1441 C C . ASP A 1 91 ? 24.098 35.052 3.924 1.00 39.26 91 ASP A C 1
ATOM 1442 O O . ASP A 1 91 ? 24.658 34.841 4.980 1.00 37.44 91 ASP A O 1
ATOM 1451 N N . TYR A 1 92 ? 23.362 34.149 3.291 1.00 34.60 92 TYR A N 1
ATOM 1452 C CA . TYR A 1 92 ? 23.163 32.792 3.760 1.00 31.93 92 TYR A CA 1
ATOM 1453 C C . TYR A 1 92 ? 23.366 31.839 2.619 1.00 34.15 92 TYR A C 1
ATOM 1454 O O . TYR A 1 92 ? 23.064 32.162 1.483 1.00 31.96 92 TYR A O 1
ATOM 1472 N N . PHE A 1 93 ? 23.852 30.649 2.939 1.00 32.77 93 PHE A N 1
ATOM 1473 C CA A PHE A 1 93 ? 24.035 29.595 1.964 0.50 32.06 93 PHE A CA 1
ATOM 1474 C CA B PHE A 1 93 ? 24.038 29.563 1.978 0.50 32.78 93 PHE A CA 1
ATOM 1475 C C . PHE A 1 93 ? 22.712 28.830 1.872 1.00 34.65 93 PHE A C 1
ATOM 1476 O O . PHE A 1 93 ? 22.150 28.462 2.905 1.00 34.67 93 PHE A O 1
ATOM 1509 N N . ILE A 1 94 ? 22.204 28.629 0.661 1.00 29.65 94 ILE A N 1
ATOM 1510 C CA . ILE A 1 94 ? 20.966 27.883 0.417 1.00 29.73 94 ILE A CA 1
ATOM 1511 C C . ILE A 1 94 ? 21.369 26.420 0.236 1.00 34.02 94 ILE A C 1
ATOM 1512 O O . ILE A 1 94 ? 21.991 26.064 -0.772 1.00 32.47 94 ILE A O 1
ATOM 1528 N N . ARG A 1 95 ? 21.012 25.570 1.201 1.00 31.72 95 ARG A N 1
ATOM 1529 C CA . ARG A 1 95 ? 21.373 24.163 1.129 1.00 31.77 95 ARG A CA 1
ATOM 1530 C C . ARG A 1 95 ? 20.451 23.505 0.155 1.00 36.14 95 ARG A C 1
ATOM 1531 O O . ARG A 1 95 ? 20.902 22.909 -0.818 1.00 35.23 95 ARG A O 1
ATOM 1552 N N . THR A 1 96 ? 19.173 23.637 0.401 1.00 33.76 96 THR A N 1
ATOM 1553 C CA . THR A 1 96 ? 18.159 23.131 -0.501 1.00 34.24 96 THR A CA 1
ATOM 1554 C C . THR A 1 96 ? 16.821 23.816 -0.249 1.00 33.94 96 THR A C 1
ATOM 1555 O O . THR A 1 96 ? 16.629 24.540 0.730 1.00 31.02 96 THR A O 1
ATOM 1566 N N . TYR A 1 97 ? 15.921 23.612 -1.173 1.00 29.59 97 TYR A N 1
ATOM 1567 C CA . TYR A 1 97 ? 14.591 24.192 -1.082 1.00 28.73 97 TYR A CA 1
ATOM 1568 C C . TYR A 1 97 ? 13.641 23.446 -1.984 1.00 33.33 97 TYR A C 1
ATOM 1569 O O . TYR A 1 97 ? 14.053 22.700 -2.851 1.00 35.12 97 TYR A O 1
ATOM 1587 N N . ASP A 1 98 ? 12.377 23.685 -1.783 1.00 31.94 98 ASP A N 1
ATOM 1588 C CA . ASP A 1 98 ? 11.263 23.218 -2.595 1.00 31.68 98 ASP A CA 1
ATOM 1589 C C . ASP A 1 98 ? 10.181 24.327 -2.484 1.00 35.02 98 ASP A C 1
ATOM 1590 O O . ASP A 1 98 ? 10.456 25.393 -1.928 1.00 32.36 98 ASP A O 1
ATOM 1599 N N . ASN A 1 99 ? 8.972 24.080 -2.981 1.00 33.07 99 ASN A N 1
ATOM 1600 C CA . ASN A 1 99 ? 7.881 25.051 -2.925 1.00 32.80 99 ASN A CA 1
ATOM 1601 C C . ASN A 1 99 ? 7.517 25.448 -1.504 1.00 36.08 99 ASN A C 1
ATOM 1602 O O . ASN A 1 99 ? 7.117 26.583 -1.290 1.00 34.34 99 ASN A O 1
ATOM 1613 N N . ASP A 1 100 ? 7.653 24.514 -0.533 1.00 31.75 100 ASP A N 1
ATOM 1614 C CA . ASP A 1 100 ? 7.192 24.768 0.801 1.00 31.07 100 ASP A CA 1
ATOM 1615 C C . ASP A 1 100 ? 8.247 24.622 1.887 1.00 31.31 100 ASP A C 1
ATOM 1616 O O . ASP A 1 100 ? 7.888 24.650 3.059 1.00 29.23 100 ASP A O 1
ATOM 1625 N N . PHE A 1 101 ? 9.533 24.595 1.544 1.00 29.85 101 PHE A N 1
ATOM 1626 C CA . PHE A 1 101 ? 10.576 24.601 2.571 1.00 29.62 101 PHE A CA 1
ATOM 1627 C C . PHE A 1 101 ? 11.875 25.214 2.063 1.00 31.62 101 PHE A C 1
ATOM 1628 O O . PHE A 1 101 ? 12.131 25.267 0.870 1.00 29.07 101 PHE A O 1
ATOM 1645 N N . LEU A 1 102 ? 12.655 25.734 3.006 1.00 28.81 102 LEU A N 1
ATOM 1646 C CA . LEU A 1 102 ? 13.935 26.331 2.744 1.00 28.30 102 LEU A CA 1
ATOM 1647 C C . LEU A 1 102 ? 14.899 25.987 3.875 1.00 30.29 102 LEU A C 1
ATOM 1648 O O . LEU A 1 102 ? 14.549 26.123 5.053 1.00 28.09 102 LEU A O 1
ATOM 1664 N N . LEU A 1 103 ? 16.106 25.551 3.520 1.00 28.17 103 LEU A N 1
ATOM 1665 C CA . LEU A 1 103 ? 17.131 25.222 4.511 1.00 29.47 103 LEU A CA 1
ATOM 1666 C C . LEU A 1 103 ? 18.349 26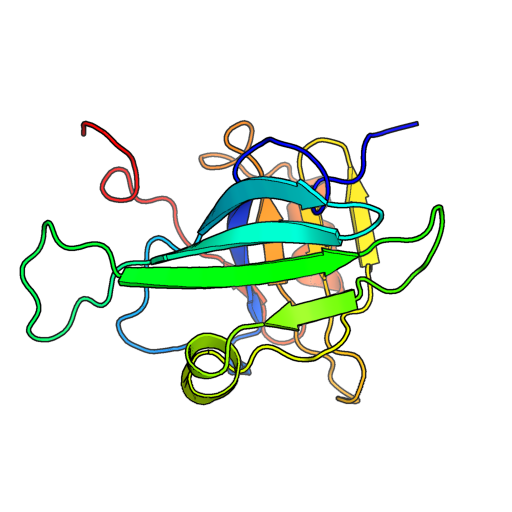.113 4.239 1.00 33.18 103 LEU A C 1
ATOM 1667 O O . LEU A 1 103 ? 18.957 26.004 3.177 1.00 32.25 103 LEU A O 1
ATOM 1683 N N . LEU A 1 104 ? 18.669 27.003 5.195 1.00 29.01 104 LEU A N 1
ATOM 1684 C CA . LEU A 1 104 ? 19.758 27.967 5.118 1.00 29.33 104 LEU A CA 1
ATOM 1685 C C . LEU A 1 104 ? 20.883 27.655 6.070 1.00 33.19 104 LEU A C 1
ATOM 1686 O O . LEU A 1 104 ? 20.628 27.148 7.147 1.00 32.80 104 LEU A O 1
ATOM 1702 N N . SER A 1 105 ? 22.115 28.007 5.701 1.00 31.01 105 SER A N 1
ATOM 1703 C CA . SER A 1 105 ? 23.305 27.805 6.553 1.00 30.85 105 SER A CA 1
ATOM 1704 C C . SER A 1 105 ? 24.080 29.102 6.626 1.00 34.77 105 SER A C 1
ATOM 1705 O O . SER A 1 105 ? 24.086 29.867 5.675 1.00 31.44 105 SER A O 1
ATOM 1713 N N . ASP A 1 106 ? 24.849 29.260 7.687 1.00 37.30 106 ASP A N 1
ATOM 1714 C CA . ASP A 1 106 ? 25.761 30.388 7.826 1.00 41.36 106 ASP A CA 1
ATOM 1715 C C . ASP A 1 106 ? 26.963 30.263 6.857 1.00 49.10 106 ASP A C 1
ATOM 1716 O O . ASP A 1 106 ? 27.466 29.168 6.631 1.00 46.74 106 ASP A O 1
ATOM 1725 N N . LEU A 1 107 ? 27.450 31.393 6.344 1.00 53.00 107 LEU A N 1
ATOM 1726 C CA . LEU A 1 107 ? 28.586 31.440 5.407 1.00 56.18 107 LEU A CA 1
ATOM 1727 C C . LEU A 1 107 ? 29.958 31.356 6.054 1.00 63.46 107 LEU A C 1
ATOM 1728 O O . LEU A 1 107 ? 30.792 30.620 5.553 1.00 65.42 107 LEU A O 1
ATOM 1744 N N . LYS A 1 108 ? 30.216 32.145 7.102 1.00 62.51 108 LYS A N 1
ATOM 1745 C CA . LYS A 1 108 ? 31.552 32.301 7.696 1.00 65.00 108 LYS A CA 1
ATOM 1746 C C . LYS A 1 108 ? 31.941 31.333 8.832 1.00 71.32 108 LYS A C 1
ATOM 1747 O O . LYS A 1 108 ? 33.127 31.288 9.183 1.00 72.31 108 LYS A O 1
ATOM 1766 N N . GLU A 1 109 ? 30.999 30.568 9.395 1.00 67.32 109 GLU A N 1
ATOM 1767 C CA . GLU A 1 109 ? 31.335 29.616 10.455 1.00 67.35 109 GLU A CA 1
ATOM 1768 C C . GLU A 1 109 ? 31.764 28.266 9.841 1.00 70.08 109 GLU A C 1
ATOM 1769 O O . GLU A 1 109 ? 31.110 27.797 8.901 1.00 69.74 109 GLU A O 1
ATOM 1781 N N . VAL A 1 110 ? 32.863 27.645 10.364 1.00 65.99 110 VAL A N 1
ATOM 1782 C CA . VAL A 1 110 ? 33.332 26.317 9.897 1.00 64.57 110 VAL A CA 1
ATOM 1783 C C . VAL A 1 110 ? 32.278 25.284 10.284 1.00 62.40 110 VAL A C 1
ATOM 1784 O O . VAL A 1 110 ? 31.907 24.474 9.453 1.00 63.08 110 VAL A O 1
ATOM 1797 N N . ARG A 1 111 ? 31.758 25.357 11.518 1.00 54.06 111 ARG A N 1
ATOM 1798 C CA . ARG A 1 111 ? 30.672 24.498 11.996 1.00 52.71 111 ARG A CA 1
ATOM 1799 C C . ARG A 1 111 ? 29.411 25.337 11.738 1.00 53.65 111 ARG A C 1
ATOM 1800 O O . ARG A 1 111 ? 28.874 26.010 12.605 1.00 55.27 111 ARG A O 1
ATOM 1821 N N . SER A 1 112 ? 29.019 25.375 10.483 1.00 46.70 112 SER A N 1
ATOM 1822 C CA . SER A 1 112 ? 27.960 26.244 10.007 1.00 44.81 112 SER A CA 1
ATOM 1823 C C . SER A 1 112 ? 26.561 26.042 10.654 1.00 45.77 112 SER A C 1
ATOM 1824 O O . SER A 1 112 ? 25.993 24.958 10.525 1.00 44.46 112 SER A O 1
ATOM 1832 N N . THR A 1 113 ? 26.003 27.109 11.286 1.00 37.68 113 THR A N 1
ATOM 1833 C CA . THR A 1 113 ? 24.681 27.046 11.891 1.00 36.74 113 THR A CA 1
ATOM 1834 C C . THR A 1 113 ? 23.630 27.059 10.787 1.00 39.52 113 THR A C 1
ATOM 1835 O O . THR A 1 113 ? 23.827 27.667 9.738 1.00 39.40 113 THR A O 1
ATOM 1846 N N . CYS A 1 114 ? 22.499 26.473 11.103 1.00 36.41 114 CYS A N 1
ATOM 1847 C CA A CYS A 1 114 ? 21.405 26.31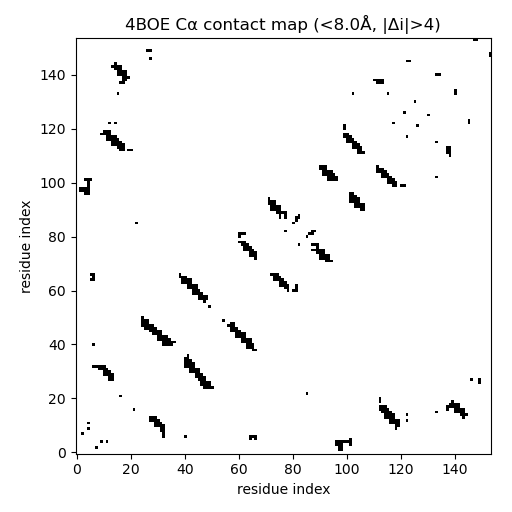9 10.146 0.50 36.35 114 CYS A CA 1
ATOM 1848 C CA B CYS A 1 114 ? 21.377 26.144 10.246 0.50 37.48 114 CYS A CA 1
ATOM 1849 C C . CYS A 1 114 ? 20.057 26.748 10.689 1.00 36.57 114 CYS A C 1
ATOM 1850 O O . CYS A 1 114 ? 19.840 26.800 11.879 1.00 34.98 114 CYS A O 1
ATOM 1863 N N . SER A 1 115 ? 19.126 26.984 9.755 1.00 31.02 115 SER A N 1
ATOM 1864 C CA . SER A 1 115 ? 17.728 27.331 10.019 1.00 29.86 115 SER A CA 1
ATOM 1865 C C . SER A 1 115 ? 16.862 26.674 8.927 1.00 33.57 115 SER A C 1
ATOM 1866 O O . SER A 1 115 ? 17.216 26.703 7.739 1.00 31.03 115 SER A O 1
ATOM 1874 N N . LEU A 1 116 ? 15.779 26.020 9.363 1.00 29.32 116 LEU A N 1
ATOM 1875 C CA . LEU A 1 116 ? 14.825 25.345 8.511 1.00 27.95 116 LEU A CA 1
ATOM 1876 C C . LEU A 1 116 ? 13.529 26.127 8.584 1.00 29.97 116 LEU A C 1
ATOM 1877 O O . LEU A 1 116 ? 13.063 26.421 9.671 1.00 28.09 116 LEU A O 1
ATOM 1893 N N . TRP A 1 117 ? 12.975 26.470 7.420 1.00 26.90 117 TRP A N 1
ATOM 1894 C CA . TRP A 1 117 ? 11.760 27.247 7.257 1.00 26.32 117 TRP A CA 1
ATOM 1895 C C . TRP A 1 117 ? 10.791 26.458 6.444 1.00 29.40 117 TRP A C 1
ATOM 1896 O O . TRP A 1 117 ? 11.175 25.837 5.470 1.00 29.72 117 TRP A O 1
ATOM 1917 N N . VAL A 1 118 ? 9.539 26.454 6.853 1.00 28.17 118 VAL A N 1
ATOM 1918 C CA . VAL A 1 118 ? 8.481 25.764 6.154 1.00 27.34 118 VAL A CA 1
ATOM 1919 C C . VAL A 1 118 ? 7.295 26.698 5.964 1.00 31.71 118 VAL A C 1
ATOM 1920 O O . VAL A 1 118 ? 7.092 27.610 6.757 1.00 30.00 118 VAL A O 1
ATOM 1933 N N . THR A 1 119 ? 6.444 26.397 4.991 1.00 26.81 119 THR A N 1
ATOM 1934 C CA . THR A 1 119 ? 5.174 27.124 4.872 1.00 26.96 119 THR A CA 1
ATOM 1935 C C . THR A 1 119 ? 4.098 26.428 5.716 1.00 32.02 119 THR A C 1
ATOM 1936 O O . THR A 1 119 ? 4.357 25.394 6.353 1.00 29.31 119 THR A O 1
ATOM 1947 N N . LEU A 1 120 ? 2.882 26.991 5.714 1.00 33.84 120 LEU A N 1
ATOM 1948 C CA . LEU A 1 120 ? 1.739 26.429 6.466 1.00 35.46 120 LEU A CA 1
ATOM 1949 C C . LEU A 1 120 ? 1.460 24.971 6.170 1.00 37.70 120 LEU A C 1
ATOM 1950 O O . LEU A 1 120 ? 0.963 24.268 7.041 1.00 38.29 120 LEU A O 1
ATOM 1966 N N . LYS A 1 121 ? 1.770 24.515 4.960 1.00 32.89 121 LYS A N 1
ATOM 1967 C CA . LYS A 1 121 ? 1.566 23.141 4.542 1.00 33.03 121 LYS A CA 1
ATOM 1968 C C . LYS A 1 121 ? 2.224 22.120 5.489 1.00 38.20 121 LYS A C 1
ATOM 1969 O O . LYS A 1 121 ? 1.683 21.029 5.664 1.00 37.27 121 LYS A O 1
ATOM 1988 N N . TYR A 1 122 ? 3.396 22.449 6.069 1.00 34.84 122 TYR A N 1
ATOM 1989 C CA . TYR A 1 122 ? 4.113 21.512 6.913 1.00 34.37 122 TYR A CA 1
ATOM 1990 C C . TYR A 1 122 ? 4.244 21.893 8.376 1.00 39.83 122 TYR A C 1
ATOM 1991 O O . TYR A 1 122 ? 5.005 21.224 9.063 1.00 39.83 122 TYR A O 1
ATOM 2009 N N . VAL A 1 123 ? 3.553 22.929 8.882 1.00 39.41 123 VAL A N 1
ATOM 2010 C CA . VAL A 1 123 ? 3.772 23.367 10.277 1.00 41.61 123 VAL A CA 1
ATOM 2011 C C . VAL A 1 123 ? 3.447 22.291 11.335 1.00 52.24 123 VAL A C 1
ATOM 2012 O O . VAL A 1 123 ? 4.141 22.205 12.355 1.00 53.14 123 VAL A O 1
ATOM 2025 N N . ASP A 1 124 ? 2.423 21.490 11.114 1.00 51.47 124 ASP A N 1
ATOM 2026 C CA . ASP A 1 124 ? 2.065 20.449 12.100 1.00 53.90 124 ASP A CA 1
ATOM 2027 C C . ASP A 1 124 ? 2.725 19.089 11.787 1.00 58.32 124 ASP A C 1
ATOM 2028 O O . ASP A 1 124 ? 2.526 18.145 12.541 1.00 59.73 124 ASP A O 1
ATOM 2037 N N . ARG A 1 125 ? 3.414 18.956 10.643 1.00 52.44 125 ARG A N 1
ATOM 2038 C CA . ARG A 1 125 ? 4.028 17.696 10.254 1.00 51.99 125 ARG A CA 1
ATOM 2039 C C . ARG A 1 125 ? 5.082 17.904 9.199 1.00 49.29 125 ARG A C 1
ATOM 2040 O O . ARG A 1 125 ? 4.782 18.009 8.010 1.00 46.28 125 ARG A O 1
ATOM 2061 N N . ILE A 1 126 ? 6.328 17.906 9.642 1.00 45.27 126 ILE A N 1
ATOM 2062 C CA . ILE A 1 126 ? 7.478 18.062 8.759 1.00 43.97 126 ILE A CA 1
ATOM 2063 C C . ILE A 1 126 ? 7.613 16.754 7.982 1.00 44.05 126 ILE A C 1
ATOM 2064 O O . ILE A 1 126 ? 7.662 15.715 8.613 1.00 42.32 126 ILE A O 1
ATOM 2080 N N . PRO A 1 127 ? 7.708 16.781 6.649 1.00 41.23 127 PRO A N 1
ATOM 2081 C CA . PRO A 1 127 ? 7.933 15.524 5.899 1.00 41.30 127 PRO A CA 1
ATOM 2082 C C . PRO A 1 127 ? 9.250 14.832 6.368 1.00 45.30 127 PRO A C 1
ATOM 2083 O O . PRO A 1 127 ? 10.199 15.529 6.737 1.00 44.15 127 PRO A O 1
ATOM 2094 N N . GLU A 1 128 ? 9.292 13.482 6.374 1.00 42.31 128 GLU A N 1
ATOM 2095 C CA . GLU A 1 128 ? 10.462 12.701 6.825 1.00 42.08 128 GLU A CA 1
ATOM 2096 C C . GLU A 1 128 ? 11.745 13.040 6.070 1.00 40.07 128 GLU A C 1
ATOM 2097 O O . GLU A 1 128 ? 12.819 13.071 6.668 1.00 39.00 128 GLU A O 1
ATOM 2109 N N . THR A 1 129 ? 11.631 13.279 4.772 1.00 35.49 129 THR A N 1
ATOM 2110 C CA . THR A 1 129 ? 12.788 13.595 3.938 1.00 36.08 129 THR A CA 1
ATOM 2111 C C . THR A 1 129 ? 13.464 14.927 4.323 1.00 38.58 129 THR A C 1
ATOM 2112 O O . THR A 1 129 ? 14.678 15.013 4.293 1.00 37.40 129 THR A O 1
ATOM 2123 N N . ILE A 1 130 ? 12.668 15.963 4.636 1.00 36.17 130 ILE A N 1
ATOM 2124 C CA . ILE A 1 130 ? 13.174 17.290 5.022 1.00 35.75 130 ILE A CA 1
ATOM 2125 C C . ILE A 1 130 ? 13.762 17.179 6.388 1.00 32.84 130 ILE A C 1
ATOM 2126 O O . ILE A 1 130 ? 14.804 17.753 6.653 1.00 30.23 130 ILE A O 1
ATOM 2142 N N . ASN A 1 131 ? 13.076 16.464 7.261 1.00 29.94 131 ASN A N 1
ATOM 2143 C CA . ASN A 1 131 ? 13.524 16.245 8.638 1.00 31.03 131 ASN A CA 1
ATOM 2144 C C . ASN A 1 131 ? 14.872 15.518 8.650 1.00 33.01 131 ASN A C 1
ATOM 2145 O O . ASN A 1 131 ? 15.784 15.911 9.370 1.00 32.18 131 ASN A O 1
ATOM 2155 N N . ARG A 1 132 ? 14.998 14.479 7.819 1.00 30.68 132 ARG A N 1
ATOM 2156 C CA . ARG A 1 132 ? 16.241 13.738 7.669 1.00 30.68 132 ARG A CA 1
ATOM 2157 C C . ARG A 1 132 ? 17.373 14.655 7.161 1.00 34.27 132 ARG A C 1
ATOM 2158 O O . ARG A 1 132 ? 18.444 14.687 7.763 1.00 34.86 132 ARG A O 1
ATOM 2179 N N . THR A 1 133 ? 17.119 15.465 6.148 1.00 30.39 133 THR A N 1
ATOM 2180 C CA . THR A 1 133 ? 18.118 16.427 5.653 1.00 29.40 133 THR A CA 1
ATOM 2181 C C . THR A 1 133 ? 18.541 17.409 6.713 1.00 31.51 133 THR A C 1
ATOM 2182 O O . THR A 1 133 ? 19.725 17.704 6.854 1.00 30.58 133 THR A O 1
ATOM 2193 N N . PHE A 1 134 ? 17.578 17.952 7.429 1.00 29.00 134 PHE A N 1
ATOM 2194 C CA . PHE A 1 134 ? 17.868 18.900 8.506 1.00 30.38 134 PHE A CA 1
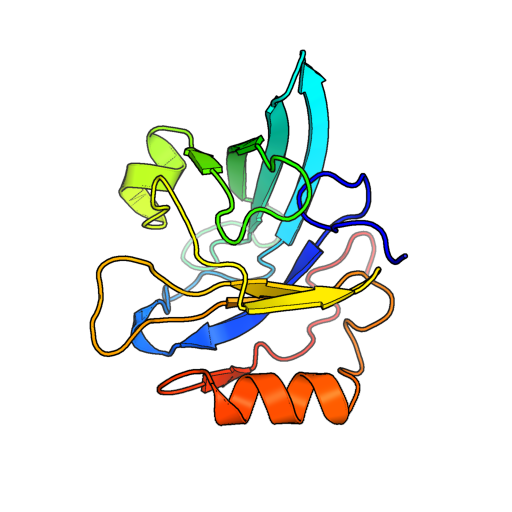ATOM 2195 C C . PHE A 1 134 ? 18.781 18.267 9.573 1.00 33.68 134 PHE A C 1
ATOM 2196 O O . PHE A 1 134 ? 19.797 18.861 9.937 1.00 31.28 134 PHE A O 1
ATOM 2213 N N . TYR A 1 135 ? 18.444 17.062 10.034 1.00 31.97 135 TYR A N 1
ATOM 2214 C CA . TYR A 1 135 ? 19.256 16.372 11.043 1.00 33.79 135 TYR A CA 1
ATOM 2215 C C . TYR A 1 135 ? 20.630 15.912 10.517 1.00 40.16 135 TYR A C 1
ATOM 2216 O O . TYR A 1 135 ? 21.570 15.805 11.287 1.00 42.08 135 TYR A O 1
ATOM 2234 N N . THR A 1 136 ? 20.764 15.711 9.227 1.00 35.94 136 THR A N 1
ATOM 2235 C CA . THR A 1 136 ? 22.046 15.368 8.627 1.00 36.22 136 THR A CA 1
ATOM 2236 C C . THR A 1 136 ? 23.017 16.561 8.575 1.00 42.16 136 THR A C 1
ATOM 2237 O O . THR A 1 136 ? 24.157 16.469 8.997 1.00 41.95 136 THR A O 1
ATOM 2248 N N . ILE A 1 137 ? 22.558 17.654 8.024 1.00 40.86 137 ILE A N 1
ATOM 2249 C CA . ILE A 1 137 ? 23.366 18.829 7.702 1.00 41.94 137 ILE A CA 1
ATOM 2250 C C . ILE A 1 137 ? 23.631 19.822 8.802 1.00 42.87 137 ILE A C 1
ATOM 2251 O O . ILE A 1 137 ? 24.628 20.547 8.741 1.00 42.73 137 ILE A O 1
ATOM 2267 N N . CYS A 1 138 ? 22.724 19.926 9.732 1.00 38.44 138 CYS A N 1
ATOM 2268 C CA A CYS A 1 138 ? 22.698 20.946 10.795 0.50 38.05 138 CYS A CA 1
ATOM 2269 C CA B CYS A 1 138 ? 22.804 20.963 10.731 0.50 38.76 138 CYS A CA 1
ATOM 2270 C C . CYS A 1 138 ? 23.454 20.538 12.041 1.00 40.94 138 CYS A C 1
ATOM 2271 O O . CYS A 1 138 ? 23.109 19.518 12.605 1.00 40.37 138 CYS A O 1
ATOM 2284 N N . PRO A 1 139 ? 24.425 21.350 12.533 1.00 36.59 139 PRO A N 1
ATOM 2285 C CA . PRO A 1 139 ? 25.058 20.977 13.809 1.00 36.74 139 PRO A CA 1
ATOM 2286 C C . PRO A 1 139 ? 24.083 21.299 14.945 1.00 42.95 139 PRO A C 1
ATOM 2287 O O . PRO A 1 139 ? 23.380 22.313 14.871 1.00 43.53 139 PRO A O 1
ATOM 2298 N N . ASP A 1 140 ? 24.006 20.426 15.959 1.00 39.87 140 ASP A N 1
ATOM 2299 C CA . ASP A 1 140 ? 23.154 20.633 17.148 1.00 38.89 140 ASP A CA 1
ATOM 2300 C C . ASP A 1 140 ? 21.720 21.036 16.792 1.00 39.98 140 ASP A C 1
ATOM 2301 O O . ASP A 1 140 ? 21.234 22.061 17.269 1.00 38.44 140 ASP A O 1
ATOM 2310 N N . PRO A 1 141 ? 21.061 20.259 15.913 1.00 36.55 141 PRO A N 1
ATOM 2311 C CA . PRO A 1 141 ? 19.705 20.578 15.467 1.00 37.04 141 PRO A CA 1
ATOM 2312 C C . PRO A 1 141 ? 18.676 20.630 16.635 1.00 42.81 141 PRO A C 1
ATOM 2313 O O . PRO A 1 141 ? 18.644 19.721 17.474 1.00 43.45 141 PRO A O 1
ATOM 2324 N N . VAL A 1 142 ? 17.917 21.731 16.712 1.00 38.64 142 VAL A N 1
ATOM 2325 C CA . VAL A 1 142 ? 16.844 21.962 17.669 1.00 38.67 142 VAL A CA 1
ATOM 2326 C C . VAL A 1 142 ? 15.542 22.092 16.856 1.00 39.98 142 VAL A C 1
ATOM 2327 O O . VAL A 1 142 ? 15.382 23.096 16.155 1.00 36.32 142 VAL A O 1
ATOM 2340 N N . PRO A 1 143 ? 14.585 21.143 16.998 1.00 37.31 143 PRO A N 1
ATOM 2341 C CA . PRO A 1 143 ? 13.290 21.325 16.334 1.00 37.07 143 PRO A CA 1
ATOM 2342 C C . PRO A 1 143 ? 12.451 22.380 17.102 1.00 39.96 143 PRO A C 1
ATOM 2343 O O . PRO A 1 143 ? 12.593 22.523 18.315 1.00 39.94 143 PRO A O 1
ATOM 2354 N N . VAL A 1 144 ? 11.621 23.141 16.389 1.00 34.72 144 VAL A N 1
ATOM 2355 C CA . VAL A 1 144 ? 10.740 24.122 17.017 1.00 34.68 144 VAL A CA 1
ATOM 2356 C C . VAL A 1 144 ? 9.387 23.369 17.105 1.00 39.40 144 VAL A C 1
ATOM 2357 O O . VAL A 1 144 ? 8.804 23.092 16.069 1.00 38.63 144 VAL A O 1
ATOM 2370 N N . PRO A 1 145 ? 8.912 23.004 18.307 1.00 40.11 145 PRO A N 1
ATOM 2371 C CA . PRO A 1 145 ? 7.634 22.278 18.400 1.00 41.27 145 PRO A CA 1
ATOM 2372 C C . PRO A 1 145 ? 6.427 23.111 17.980 1.00 44.00 145 PRO A C 1
ATOM 2373 O O . PRO A 1 145 ? 6.426 24.324 18.136 1.00 40.42 145 PRO A O 1
ATOM 2384 N N . PHE A 1 146 ? 5.425 22.454 17.416 1.00 43.52 146 PHE A N 1
ATOM 2385 C CA . PHE A 1 146 ? 4.174 23.103 17.023 1.00 43.85 146 PHE A CA 1
ATOM 2386 C C . PHE A 1 146 ? 3.441 23.696 18.213 1.00 49.59 146 PHE A C 1
ATOM 2387 O O . PHE A 1 146 ? 3.354 23.068 19.266 1.00 50.43 146 PHE A O 1
ATOM 2404 N N . ASP A 1 147 ? 2.937 24.924 18.048 1.00 46.71 147 ASP A N 1
ATOM 2405 C CA . ASP A 1 147 ? 2.183 25.606 19.097 1.00 46.12 147 ASP A CA 1
ATOM 2406 C C . ASP A 1 147 ? 1.010 26.361 18.458 1.00 50.37 147 ASP A C 1
ATOM 2407 O O . ASP A 1 147 ? 1.224 27.290 17.677 1.00 48.12 147 ASP A O 1
ATOM 2416 N N . GLU A 1 148 ? -0.237 25.915 18.763 1.00 50.03 148 GLU A N 1
ATOM 2417 C CA . GLU A 1 148 ? -1.511 26.507 18.276 1.00 50.27 148 GLU A CA 1
ATOM 2418 C C . GLU A 1 148 ? -1.578 28.013 18.520 1.00 50.02 148 GLU A C 1
ATOM 2419 O O . GLU A 1 148 ? -2.163 28.743 17.740 1.00 49.36 148 GLU A O 1
ATOM 2431 N N . ARG A 1 149 ? -1.009 28.459 19.623 1.00 46.13 149 ARG A N 1
ATOM 2432 C CA . ARG A 1 149 ? -1.023 29.860 20.041 1.00 45.72 149 ARG A CA 1
ATOM 2433 C C . ARG A 1 149 ? -0.225 30.815 19.143 1.00 50.35 149 ARG A C 1
ATOM 2434 O O . ARG A 1 149 ? -0.423 32.027 19.230 1.00 51.44 149 ARG A O 1
ATOM 2455 N N . CYS A 1 150 ? 0.658 30.290 18.273 1.00 46.28 150 CYS A N 1
ATOM 2456 C CA . CYS A 1 150 ? 1.485 31.097 17.365 1.00 45.27 150 CYS A CA 1
ATOM 2457 C C . CYS A 1 150 ? 0.777 31.514 16.066 1.00 53.64 150 CYS A C 1
ATOM 2458 O O . CYS A 1 150 ? 1.419 32.075 15.173 1.00 54.78 150 CYS A O 1
ATOM 2465 N N . TYR A 1 151 ? -0.522 31.273 15.965 1.00 52.98 151 TYR A N 1
ATOM 2466 C CA . TYR A 1 151 ? -1.299 31.545 14.756 1.00 54.79 151 TYR A CA 1
ATOM 2467 C C . TYR A 1 151 ? -2.477 32.467 14.995 1.00 66.21 151 TYR A C 1
ATOM 2468 O O . TYR A 1 151 ? -3.037 32.434 16.088 1.00 65.14 151 TYR A O 1
ATOM 2486 N N . PRO A 1 152 ? -2.900 33.242 13.956 1.00 69.92 152 PRO A N 1
ATOM 2487 C CA . PRO A 1 152 ? -4.086 34.103 14.075 1.00 72.65 152 PRO A CA 1
ATOM 2488 C C . PRO A 1 152 ? -5.335 33.299 14.501 1.00 83.12 152 PRO A C 1
ATOM 2489 O O . PRO A 1 152 ? -5.478 32.119 14.139 1.00 81.96 152 PRO A O 1
ATOM 2500 N N . GLY A 1 153 ? -6.206 33.932 15.305 1.00 85.28 153 GLY A N 1
ATOM 2501 C CA . GLY A 1 153 ? -7.422 33.300 15.820 1.00 87.42 153 GLY A CA 1
ATOM 2502 C C . GLY A 1 153 ? -7.092 32.504 17.088 1.00 96.03 153 GLY A C 1
ATOM 2503 O O . GLY A 1 153 ? -6.754 33.107 18.111 1.00 96.70 153 GLY A O 1
ATOM 2506 N N . GLY A 1 154 ? -7.178 31.160 17.025 1.00 94.50 154 GLY A N 1
ATOM 2507 C CA . GLY A 1 154 ? -6.899 30.296 18.179 1.00 95.08 154 GLY A CA 1
ATOM 2508 C C . GLY A 1 154 ? -5.400 30.226 18.506 1.00 99.37 154 GLY A C 1
ATOM 2509 O O . GLY A 1 154 ? -4.564 30.484 17.643 1.00 99.01 154 GLY A O 1
#

Secondary structure (DSSP, 8-state):
----GGGSSS-EEEEEEEGGG--TTEEEEEEEEEEEETTEEEEEEEEEE-SSS-TT--EEEEEEEE--TT-SEEEEEE-HHHHHHS---SEEEEEEEETTEEEEEESS-SS--EEEEE-GGGTT---HHHHHHHHHHSSSEEE----GGGSS--

InterPro domains:
  IPR012674 Calycin [G3DSA:2.40.128.20] (25-176)

Nearest PDB structures (foldseek):
  4bqu-assembly2_B  TM=9.680E-01  e=3.160E-26  Rhipicephalus appendiculatus
  1iiu-assembly1_A  TM=5.772E-01  e=1.760E-03  Gallus gallus
  1kt5-assembly1_A  TM=5.585E-01  e=2.739E-03  Bos taurus
  1aqb-assembly1_A  TM=5.794E-01  e=3.817E-03  Sus scrofa domesticus
  1qab-assembly1_F  TM=5.764E-01  e=1.439E-02  Homo sapiens

Sequence (154 aa):
TPSMPAINTQTLYLAGHSSKLFERNVGCVKTRYLNQTGDWVTRSLIYVFTFDTEPWVTQAGAFQVKWEPYSPLLRVKASDYVRDNLGAKPDYFFIRTYDNDFLLLSDLKEVRSTCCSLWVTLKYVDRIPETINRTFYTICCPDPVPVPFDERCYPGG

Organism: Rhipicephalus appendiculatus (NCBI:txid34631)

CATH classification: 2.40.128.20

Foldseek 3Di:
DFDFQVQDAFKKFWFKKACVLDDPQKALWIKGWDQDDDQKTKIKTWIGRHPPDDLVDIDIFMWIWGDDPPDQKIAIGGDPCCCVPNVDDRIWGFPDDGNFKTKTWDDPDPLIMIIIIGGPVDLQHDDPVVVVVQVVRHHRMDGRHRDPSSDPDD

Radius of gyration: 14.81 Å; Cα contacts (8 Å, |Δi|>4): 322; chains: 1; bounding box: 41×35×42 Å

Solvent-accessible surface area: 9406 Å² total; per-residue (Å²): 159,62,60,8,2,4,58,50,90,107,29,4,29,32,12,0,18,1,48,148,80,120,80,196,58,39,25,28,30,11,7,97,58,90,75,96,94,68,101,54,1,26,3,8,20,15,14,33,76,88,137,141,49,96,120,189,55,88,47,76,14,39,27,49,2,44,38,93,103,186,24,78,40,5,87,15,109,10,43,96,119,4,128,113,77,49,38,23,90,81,30,42,74,13,87,52,64,58,74,27,18,4,1,14,1,13,79,174,51,160,149,24,9,2,16,3,33,1,4,103,111,37,28,91,149,56,39,154,102,11,62,180,45,3,101,100,64,7,24,63,39,46,79,60,113,104,49,129,199,25,46,113,88,78

B-factor: mean 46.29, std 19.44, range [4.51, 135.18]

=== Feature glossary ===
The record interleaves many kinds of information about one protein. Here is each kind framed as the question it answers.

Q: What does the local fold look like, residue by residue?
A: The Foldseek 3Di string encodes local tertiary geometry as a 20-letter alphabet — one character per residue — derived from the relative positions of nearby Cα atoms. Unlike the amino-acid sequence, 3Di is a direct function of the 3D structure, so two proteins with the same fold have similar 3Di strings even at low sequence identity.

Q: Which residues are in helices, strands, or loops?
A: The SS8 string is DSSP's per-residue secondary-structure call. α-helix (H) means an i→i+4 H-bond ladder; β-strand (E) means the residue participates in a β-sheet; 3₁₀ (G) and π (I) are tighter and wider helices; T/S are turns/bends; '-' is loop.

Q: How big and how compact is the whole molecule?
A: Radius of gyration (Rg) is the root-mean-square distance of Cα atoms from their centroid — a single number for overall size and compactness. A globular domain of N residues has Rg ≈ 2.2·N^0.38 Å; an extended or disordered chain has a much larger Rg. The Cα contact count is the number of residue pairs whose Cα atoms are within 8 Å and are more than four positions apart in sequence — a standard proxy for tertiary packing density. The bounding box is the smallest axis-aligned box enclosing all Cα atoms.

Q: Where is each backbone atom in 3D?
A: Structure coordinates are given as an mmCIF _atom_site loop: one row per atom with element, residue name, chain id, se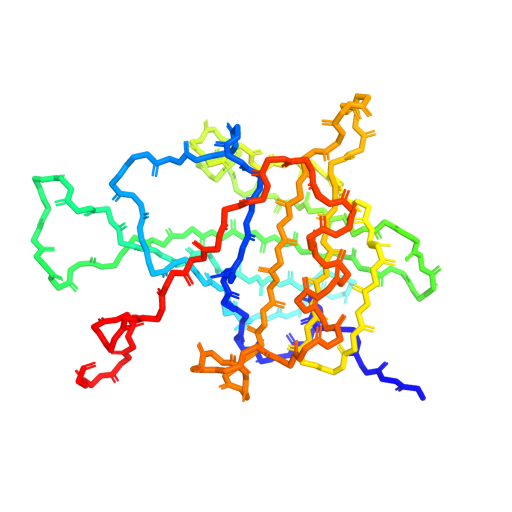quence number, and x/y/z position in Å. Only the four main-chain atoms per residue are included here; side chains are omitted to keep the record compact.

Q: What is the amino-acid chain?
A: Primary structure: the covalent order of the twenty standard amino acids along the backbone. Two proteins with the same sequence will (almost always) fold to the same structure; two with 30% identity often share a fold but not the details.

Q: What if only a Cα trace is available?
A: Three-state secondary structure (P-SEA) collapses the eight DSSP classes into helix (a), strand (b), and coil (c). P-SEA assigns these from Cα geometry alone — distances and angles — without requiring backbone oxygens, so it works on any Cα trace.

Q: What family and function is it annotated with?
A: Database cross-references. InterPro integrates a dozen domain/family signature databases into unified entries with residue-range hits. GO terms attach function/process/location labels with evidence codes. CATH codes position the fold in a four-level structural taxonomy. Organism is the NCBI-taxonomy species name.

Q: How confident is the AlphaFold model at each residue?
A: pLDDT is the predicted lDDT-Cα score: AlphaFold's confidence that the local environment of each residue (all inter-atomic distances within 15 Å) is correctly placed. It is a per-residue number between 0 and 100, with higher meaning more reliable.

Q: How mobile is each atom in the crystal?
A: B-factor (Debye–Waller factor) reflects atomic displacement in the crystal lattice. It is an experimental observable (units Å²), not a prediction; low values mean the atom is pinned down, high values mean it moves or is heterogeneous across the crystal.

Q: Which residues are buried vs exposed?
A: SASA measures how much of the protein is reachable by solvent. It is computed by rolling a water-sized probe over the atomic surface and summing the exposed area (Å²). Per-residue SASA distinguishes core (buried, low SASA) from surface (exposed, high SASA) residues; total SASA is a whole-molecule size measure.

Q: What do the diagnostic plots show?
A: Plot images: a contact map (which residues are close in 3D, as an N×N binary image), a Ramachandran scatter (backbone torsion ang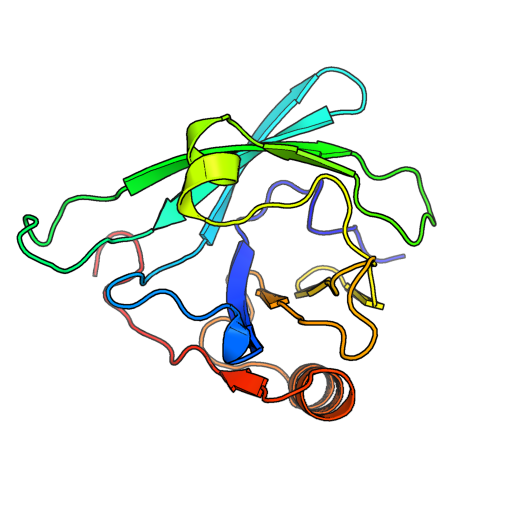les, revealing secondary-structure composition at a glance), and — for AlphaFold structures — a PAE heatmap (pairwise prediction confidence).

Q: What known structures does this most resemble?
A: The Foldseek neighbor list gives the closest experimentally determined structures in the PDB, ranked by structural alignment. TM-score near 1 means near-identical fold; near 0.3 means only rough topology match. This is how one finds what a novel AlphaFold prediction most resembles in the solved-structure universe.

Q: Are the domains correctly placed relative to each other?
A: Predicted aligned error is AlphaFold's pairwise confidence. Unlike pLDDT (per-residue), PAE is per-residue-pair and captures whether two parts of the structure are correctly placed relative to each other. Units are ångströms of expected positional error.

Q: What do the rendered images show?
A: Structure images are PyMOL renders from six orthogonal camera directions. Cartoon representation draws helices as coils and strands as arrows; sticks shows the backbone as bonds; surface shows the solvent-excluded envelope. Rainbow coloring maps sequence position to hue (blue→red, N→C); chain coloring assigns a distinct color per polypeptide.

Q: What are the backbone torsion angles?
A: φ (phi) and ψ (psi) are the two rotatable backbone dihedrals per residue: φ is the C(i-1)–N–Cα–C torsion, ψ is the N–Cα–C–N(i+1) torsion, both in degrees on (−180°, 180°]. α-helical residues cluster near (−60°, −45°); β-strand residues near (−120°, +130°). A Ramachandran plot is simply a scatter of (φ, ψ) for every residue.